Protein AF-A0A955HLX4-F1 (afdb_monomer_lite)

pLDDT: mean 84.34, std 13.99, range [43.31, 96.69]

Radius of gyration: 29.84 Å; chains: 1; bounding box: 56×45×89 Å

Structure (mmCIF, N/CA/C/O backbone):
data_AF-A0A955HLX4-F1
#
_entry.id   AF-A0A955HLX4-F1
#
loop_
_atom_site.group_PDB
_atom_site.id
_atom_site.type_symbol
_atom_site.label_atom_id
_atom_site.label_alt_id
_atom_site.label_comp_id
_atom_site.label_asym_id
_atom_site.label_entity_id
_atom_site.label_seq_id
_atom_site.pdbx_PDB_ins_code
_atom_site.Cartn_x
_atom_site.Cartn_y
_atom_site.Cartn_z
_atom_site.occupancy
_atom_site.B_iso_or_equiv
_atom_site.auth_seq_id
_atom_site.auth_comp_id
_atom_site.auth_asym_id
_atom_site.auth_atom_id
_atom_site.pdbx_PDB_model_num
ATOM 1 N N . MET A 1 1 ? 10.970 -31.911 67.483 1.00 43.62 1 MET A N 1
ATOM 2 C CA . MET A 1 1 ? 10.715 -31.089 66.278 1.00 43.62 1 MET A CA 1
ATOM 3 C C . MET A 1 1 ? 9.232 -31.159 65.930 1.00 43.62 1 MET A C 1
ATOM 5 O O . MET A 1 1 ? 8.772 -32.207 65.508 1.00 43.62 1 MET A O 1
ATOM 9 N N . LYS A 1 2 ? 8.472 -30.084 66.170 1.00 45.94 2 LYS A N 1
ATOM 10 C CA . LYS A 1 2 ? 7.064 -29.934 65.761 1.00 45.94 2 LYS A CA 1
ATOM 11 C C . LYS A 1 2 ? 7.002 -28.748 64.796 1.00 45.94 2 LYS A C 1
ATOM 13 O O . LYS A 1 2 ? 7.374 -27.649 65.195 1.00 45.94 2 LYS A O 1
ATOM 18 N N . ARG A 1 3 ? 6.561 -28.953 63.554 1.00 43.94 3 ARG A N 1
ATOM 19 C CA . ARG A 1 3 ? 6.143 -27.864 62.658 1.00 43.94 3 ARG A CA 1
ATOM 20 C C . ARG A 1 3 ? 4.682 -28.092 62.300 1.00 43.94 3 ARG A C 1
ATOM 22 O O . ARG A 1 3 ? 4.328 -29.025 61.594 1.00 43.94 3 ARG A O 1
ATOM 29 N N . THR A 1 4 ? 3.854 -27.271 62.921 1.00 47.25 4 THR A N 1
ATOM 30 C CA . THR A 1 4 ? 2.404 -27.197 62.822 1.00 47.25 4 THR A CA 1
ATOM 31 C C . THR A 1 4 ? 2.000 -26.605 61.474 1.00 47.25 4 THR A C 1
ATOM 33 O O . THR A 1 4 ? 2.324 -25.458 61.172 1.00 47.25 4 THR A O 1
ATOM 36 N N . ALA A 1 5 ? 1.260 -27.374 60.675 1.00 50.41 5 ALA A N 1
ATOM 37 C CA . ALA A 1 5 ? 0.486 -26.845 59.562 1.00 50.41 5 ALA A CA 1
ATOM 38 C C . ALA A 1 5 ? -0.678 -26.023 60.137 1.00 50.41 5 ALA A C 1
ATOM 40 O O . ALA A 1 5 ? -1.543 -26.560 60.831 1.00 50.41 5 ALA A O 1
ATOM 41 N N . ARG A 1 6 ? -0.687 -24.708 59.901 1.00 47.44 6 ARG A N 1
ATOM 42 C CA . ARG A 1 6 ? -1.855 -23.868 60.182 1.00 47.44 6 ARG A CA 1
ATOM 43 C C . ARG A 1 6 ? -2.819 -24.010 59.008 1.00 47.44 6 ARG A C 1
ATOM 45 O O . ARG A 1 6 ? -2.642 -23.368 57.980 1.00 47.44 6 ARG A O 1
ATOM 52 N N . LEU A 1 7 ? -3.817 -24.876 59.173 1.00 48.16 7 LEU A N 1
ATOM 53 C CA . LEU A 1 7 ? -5.047 -24.833 58.388 1.00 48.16 7 LEU A CA 1
ATOM 54 C C . LEU A 1 7 ? -5.679 -23.451 58.590 1.00 48.16 7 LEU A C 1
ATOM 56 O O . LEU A 1 7 ? -6.058 -23.100 59.709 1.00 48.16 7 LEU A O 1
ATOM 60 N N . PHE A 1 8 ? -5.794 -22.670 57.517 1.00 53.06 8 PHE A N 1
ATOM 61 C CA . PHE A 1 8 ? -6.728 -21.552 57.473 1.00 53.06 8 PHE A CA 1
ATOM 62 C C . PHE A 1 8 ? -8.142 -22.137 57.496 1.00 53.06 8 PHE A C 1
ATOM 64 O O . PHE A 1 8 ? -8.731 -22.448 56.465 1.00 53.06 8 PHE A O 1
ATOM 71 N N . ALA A 1 9 ? -8.661 -22.352 58.703 1.00 51.31 9 ALA A N 1
ATOM 72 C CA . ALA A 1 9 ? -10.063 -22.650 58.917 1.00 51.31 9 ALA A CA 1
ATOM 73 C C . ALA A 1 9 ? -10.863 -21.370 58.643 1.00 51.31 9 ALA A C 1
ATOM 75 O O . ALA A 1 9 ? -10.909 -20.460 59.472 1.00 51.31 9 ALA A O 1
ATOM 76 N N . PHE A 1 10 ? -11.478 -21.294 57.464 1.00 51.22 10 PHE A N 1
ATOM 77 C CA . PHE A 1 10 ? -12.527 -20.323 57.184 1.00 51.22 10 PHE A CA 1
ATOM 78 C C . PHE A 1 10 ? -13.774 -20.780 57.957 1.00 51.22 10 PHE A C 1
ATOM 80 O O . PHE A 1 10 ? -14.465 -21.716 57.561 1.00 51.22 10 PHE A O 1
ATOM 87 N N . SER A 1 11 ? -13.996 -20.196 59.135 1.00 49.66 11 SER A N 1
ATOM 88 C CA . SER A 1 11 ? -15.179 -20.458 59.958 1.00 49.66 11 SER A CA 1
ATOM 89 C C . SER A 1 11 ? -16.421 -19.941 59.229 1.00 49.66 11 SER A C 1
ATOM 91 O O . SER A 1 11 ? -16.599 -18.733 59.076 1.00 49.66 11 SER A O 1
ATOM 93 N N . SER A 1 12 ? -17.271 -20.852 58.751 1.00 55.62 12 SER A N 1
ATOM 94 C CA . SER A 1 12 ? -18.542 -20.522 58.112 1.00 55.62 12 SER A CA 1
ATOM 95 C C . SER A 1 12 ? -19.558 -20.063 59.163 1.00 55.62 12 SER A C 1
ATOM 97 O O . SER A 1 12 ? -20.194 -20.885 59.828 1.00 55.62 12 SER A O 1
ATOM 99 N N . LYS A 1 13 ? -19.761 -18.750 59.298 1.00 52.00 13 LYS A N 1
ATOM 100 C CA . LYS A 1 13 ? -21.013 -18.225 59.856 1.00 52.00 13 LYS A CA 1
ATOM 101 C C . LYS A 1 13 ? -22.018 -18.089 58.715 1.00 52.00 13 LYS A C 1
ATOM 103 O O . LYS A 1 13 ? -21.879 -17.230 57.854 1.00 52.00 13 LYS A O 1
ATOM 108 N N . GLN A 1 14 ? -22.984 -19.005 58.693 1.00 63.50 14 GLN A N 1
ATOM 109 C CA . GLN A 1 14 ? -24.087 -19.050 57.737 1.00 63.50 14 GLN A CA 1
ATOM 110 C C . GLN A 1 14 ? -24.983 -17.819 57.889 1.00 63.50 14 GLN A C 1
ATOM 112 O O . GLN A 1 14 ? -25.588 -17.595 58.935 1.00 63.50 14 GLN A O 1
ATOM 117 N N . GLY A 1 15 ? -25.050 -17.044 56.813 1.00 60.59 15 GLY A N 1
ATOM 118 C CA . GLY A 1 15 ? -25.899 -15.876 56.652 1.00 60.59 15 GLY A CA 1
ATOM 119 C C . GLY A 1 15 ? -25.279 -14.978 55.595 1.00 60.59 15 GLY A C 1
ATOM 120 O O . GLY A 1 15 ? -24.574 -14.042 55.950 1.00 60.59 15 GLY A O 1
ATOM 121 N N . SER A 1 16 ? -25.494 -15.291 54.309 1.00 62.12 16 SER A N 1
ATOM 122 C CA . SER A 1 16 ? -25.164 -14.354 53.229 1.00 62.12 16 SER A CA 1
ATOM 123 C C . SER A 1 16 ? -25.905 -13.059 53.531 1.00 62.12 16 SER A C 1
ATOM 125 O O . SER A 1 16 ? -27.138 -13.024 53.560 1.00 62.12 16 SER A O 1
ATOM 127 N N . THR A 1 17 ? -25.155 -12.020 53.882 1.00 80.38 17 THR A N 1
ATOM 128 C CA . THR A 1 17 ? -25.766 -10.732 54.191 1.00 80.38 17 THR A CA 1
ATOM 129 C C . THR A 1 17 ? -26.218 -10.103 52.876 1.00 80.38 17 THR A C 1
ATOM 131 O O . THR A 1 17 ? -25.524 -10.195 51.866 1.00 80.38 17 THR A O 1
ATOM 134 N N . LEU A 1 18 ? -27.390 -9.461 52.857 1.00 81.88 18 LEU A N 1
ATOM 135 C CA . LEU A 1 18 ? -27.942 -8.840 51.640 1.00 81.88 18 LEU A CA 1
ATOM 136 C C . LEU A 1 18 ? -26.929 -7.868 51.002 1.00 81.88 18 LEU A C 1
ATOM 138 O O . LEU A 1 18 ? -26.834 -7.778 49.782 1.00 81.88 18 LEU A O 1
ATOM 142 N N . ILE A 1 19 ? -26.104 -7.220 51.832 1.00 85.50 19 ILE A N 1
ATOM 143 C CA . ILE A 1 19 ? -25.023 -6.335 51.394 1.00 85.50 19 ILE A CA 1
ATOM 144 C C . ILE A 1 19 ? -23.856 -7.069 50.718 1.00 85.50 19 ILE A C 1
ATOM 146 O O . ILE A 1 19 ? -23.296 -6.551 49.759 1.00 85.50 19 ILE A O 1
ATOM 150 N N . GLU A 1 20 ? -23.515 -8.281 51.155 1.00 85.12 20 GLU A N 1
ATOM 151 C CA . GLU A 1 20 ? -22.481 -9.113 50.529 1.00 85.12 20 GLU A CA 1
ATOM 152 C C . GLU A 1 20 ? -22.917 -9.576 49.138 1.00 85.12 20 GLU A C 1
ATOM 154 O O . GLU A 1 20 ? -22.130 -9.513 48.195 1.00 85.12 20 GLU A O 1
ATOM 159 N N . LEU A 1 21 ? -24.195 -9.937 48.982 1.00 87.81 21 LEU A N 1
ATOM 160 C CA . LEU A 1 21 ? -24.769 -10.236 47.671 1.00 87.81 21 LEU A CA 1
ATOM 161 C C . LEU A 1 21 ? -24.734 -8.997 46.760 1.00 87.81 21 LEU A C 1
ATOM 163 O O . LEU A 1 21 ? -24.351 -9.088 45.596 1.00 87.81 21 LEU A O 1
ATOM 167 N N . LEU A 1 22 ? -25.069 -7.825 47.304 1.00 89.31 22 LEU A N 1
ATOM 168 C CA . LEU A 1 22 ? -25.038 -6.553 46.579 1.00 89.31 22 LEU A CA 1
ATOM 169 C C . LEU A 1 22 ? -23.622 -6.228 46.077 1.00 89.31 22 LEU A C 1
ATOM 171 O O . LEU A 1 22 ? -23.429 -5.988 44.885 1.00 89.31 22 LEU A O 1
ATOM 175 N N . ILE A 1 23 ? -22.619 -6.316 46.951 1.00 91.75 23 ILE A N 1
ATOM 176 C CA . ILE A 1 23 ? -21.213 -6.085 46.595 1.00 91.75 23 ILE A CA 1
ATOM 177 C C . ILE A 1 23 ? -20.739 -7.117 45.564 1.00 91.75 23 ILE A C 1
ATOM 179 O O . ILE A 1 23 ? -20.117 -6.743 44.569 1.00 91.75 23 ILE A O 1
ATOM 183 N N . ALA A 1 24 ? -21.074 -8.397 45.743 1.00 92.44 24 ALA A N 1
ATOM 184 C CA . ALA A 1 24 ? -20.718 -9.443 44.789 1.00 92.44 24 ALA A CA 1
ATOM 185 C C . ALA A 1 24 ? -21.308 -9.166 43.396 1.00 92.44 24 ALA A C 1
ATOM 187 O O . ALA A 1 24 ? -20.592 -9.255 42.400 1.00 92.44 24 ALA A O 1
ATOM 188 N N . THR A 1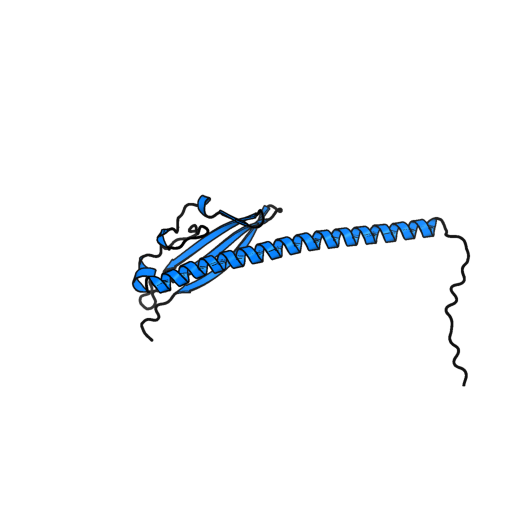 25 ? -22.576 -8.752 43.310 1.00 91.12 25 THR A N 1
ATOM 189 C CA . THR A 1 25 ? -23.205 -8.410 42.021 1.00 91.12 25 THR A CA 1
ATOM 190 C C . THR A 1 25 ? -22.575 -7.183 41.359 1.00 91.12 25 THR A C 1
ATOM 192 O O . THR A 1 25 ? -22.383 -7.188 40.145 1.00 91.12 25 THR A O 1
ATOM 195 N N . MET A 1 26 ? -22.168 -6.170 42.134 1.00 93.50 26 MET A N 1
ATOM 196 C CA . MET A 1 26 ? -21.440 -5.006 41.612 1.00 93.50 26 MET A CA 1
ATOM 197 C C . MET A 1 26 ? -20.067 -5.394 41.045 1.00 93.50 26 MET A C 1
ATOM 199 O O . MET A 1 26 ? -19.690 -4.953 39.956 1.00 93.50 26 MET A O 1
ATOM 203 N N . ILE A 1 27 ? -19.326 -6.257 41.745 1.00 95.19 27 ILE A N 1
ATOM 204 C CA . ILE A 1 27 ? -18.019 -6.740 41.282 1.00 95.19 27 ILE A CA 1
ATOM 205 C C . ILE A 1 27 ? -18.185 -7.569 40.004 1.00 95.19 27 ILE A C 1
ATOM 207 O O . ILE A 1 27 ? -17.498 -7.328 39.015 1.00 95.19 27 ILE A O 1
ATOM 211 N N . VAL A 1 28 ? -19.139 -8.500 39.974 1.00 95.06 28 VAL A N 1
ATOM 212 C CA . VAL A 1 28 ? -19.398 -9.309 38.773 1.00 95.06 28 VAL A CA 1
ATOM 213 C C . VAL A 1 28 ? -19.817 -8.423 37.595 1.00 95.06 28 VAL A C 1
ATOM 215 O O . VAL A 1 28 ? -19.296 -8.590 36.494 1.00 95.06 28 VAL A O 1
ATOM 218 N N . GLY A 1 29 ? -20.689 -7.435 37.821 1.00 95.25 29 GLY A N 1
ATOM 219 C CA . GLY A 1 29 ? -21.130 -6.502 36.782 1.00 95.25 29 GLY A CA 1
ATOM 220 C C . GLY A 1 29 ? -19.986 -5.689 36.168 1.00 95.25 29 GLY A C 1
ATOM 221 O O . GLY A 1 29 ? -19.903 -5.547 34.945 1.00 95.25 29 GLY A O 1
ATOM 222 N N . THR A 1 30 ? -19.060 -5.198 36.995 1.00 94.12 30 THR A N 1
ATOM 223 C CA . THR A 1 30 ? -17.889 -4.449 36.506 1.00 94.12 30 THR A CA 1
ATOM 224 C C . THR A 1 30 ? -16.922 -5.340 35.725 1.00 94.12 30 THR A C 1
ATOM 226 O O . THR A 1 30 ? -16.462 -4.933 34.658 1.00 94.12 30 THR A O 1
ATOM 229 N N . ILE A 1 31 ? -16.681 -6.576 36.178 1.00 95.94 31 ILE A N 1
ATOM 230 C CA . ILE A 1 31 ? -15.835 -7.547 35.464 1.00 95.94 31 ILE A CA 1
ATOM 231 C C . ILE A 1 31 ? -16.414 -7.869 34.083 1.00 95.94 31 ILE A C 1
ATOM 233 O O . ILE A 1 31 ? -15.696 -7.796 33.087 1.00 95.94 31 ILE A O 1
ATOM 237 N N . VAL A 1 32 ? -17.711 -8.180 33.997 1.00 94.94 32 VAL A N 1
ATOM 238 C CA . VAL A 1 32 ? -18.363 -8.500 32.715 1.00 94.94 32 VAL A CA 1
ATOM 239 C C . VAL A 1 32 ? -18.266 -7.321 31.744 1.00 94.94 32 VAL A C 1
ATOM 241 O O . VAL A 1 32 ? -17.952 -7.512 30.569 1.00 94.94 32 VAL A O 1
ATOM 244 N N . THR A 1 33 ? -18.457 -6.097 32.239 1.00 93.56 33 THR A N 1
ATOM 245 C CA . THR A 1 33 ? -18.331 -4.879 31.424 1.00 93.56 33 THR A CA 1
ATOM 246 C C . THR A 1 33 ? -16.904 -4.698 30.901 1.00 93.56 33 THR A C 1
ATOM 248 O O . THR A 1 33 ? -16.708 -4.442 29.713 1.00 93.56 33 THR A O 1
ATOM 251 N N . ALA A 1 34 ? -15.895 -4.883 31.757 1.00 92.50 34 ALA A N 1
ATOM 252 C CA . ALA A 1 34 ? -14.492 -4.786 31.362 1.00 92.50 34 ALA A CA 1
ATOM 253 C C . ALA A 1 34 ? -14.123 -5.822 30.284 1.00 92.50 34 ALA A C 1
ATOM 255 O O . ALA A 1 34 ? -13.461 -5.486 29.300 1.00 92.50 34 ALA A O 1
ATOM 256 N N . VAL A 1 35 ? -14.607 -7.062 30.422 1.00 93.81 35 VAL A N 1
ATOM 257 C CA . VAL A 1 35 ? -14.406 -8.122 29.422 1.00 93.81 35 VAL A CA 1
ATOM 258 C C . VAL A 1 35 ? -15.068 -7.755 28.093 1.00 93.81 35 VAL A C 1
ATOM 260 O O . VAL A 1 35 ? -14.435 -7.882 27.046 1.00 93.81 35 VAL A O 1
ATOM 263 N N . ALA A 1 36 ? -16.303 -7.248 28.113 1.00 91.75 36 ALA A N 1
ATOM 264 C CA . ALA A 1 36 ? -17.016 -6.854 26.898 1.00 91.75 36 ALA A CA 1
ATOM 265 C C . ALA A 1 36 ? -16.284 -5.742 26.121 1.00 91.75 36 ALA A C 1
ATOM 267 O O . ALA A 1 36 ? -16.158 -5.817 24.893 1.00 91.75 36 ALA A O 1
ATOM 268 N N . ILE A 1 37 ? -15.744 -4.743 26.830 1.00 91.19 37 ILE A N 1
ATOM 269 C CA . ILE A 1 37 ? -14.915 -3.685 26.231 1.00 91.19 37 ILE A CA 1
ATOM 270 C C . ILE A 1 37 ? -13.637 -4.286 25.629 1.00 91.19 37 ILE A C 1
ATOM 272 O O . ILE A 1 37 ? -13.282 -3.966 24.493 1.00 91.19 37 ILE A O 1
ATOM 276 N N . GLY A 1 38 ? -12.972 -5.190 26.356 1.00 85.31 38 GLY A N 1
ATOM 277 C CA . GLY A 1 38 ? -11.755 -5.860 25.895 1.00 85.31 38 GLY A CA 1
ATOM 278 C C . GLY A 1 38 ? -11.961 -6.656 24.605 1.00 85.31 38 GLY A C 1
ATOM 279 O O . GLY A 1 38 ? -11.200 -6.492 23.651 1.00 85.31 38 GLY A O 1
ATOM 280 N N . VAL A 1 39 ? -13.028 -7.458 24.535 1.00 88.06 39 VAL A N 1
ATOM 281 C CA . VAL A 1 39 ? -13.383 -8.232 23.332 1.00 88.06 39 VAL A CA 1
ATOM 282 C C . VAL A 1 39 ? -13.681 -7.303 22.156 1.00 88.06 39 VAL A C 1
ATOM 284 O O . VAL A 1 39 ? -13.146 -7.498 21.066 1.00 88.06 39 VAL A O 1
ATOM 287 N N . SER A 1 40 ? -14.473 -6.253 22.378 1.00 81.31 40 SER A N 1
ATOM 288 C CA . SER A 1 40 ? -14.832 -5.293 21.324 1.00 81.31 40 SER A CA 1
ATOM 289 C C . SER A 1 40 ? -13.599 -4.582 20.752 1.00 81.31 40 SER A C 1
ATOM 291 O O . SER A 1 40 ? -13.463 -4.435 19.536 1.00 81.31 40 SER A O 1
ATOM 293 N N . SER A 1 41 ? -12.665 -4.187 21.623 1.00 80.25 41 SER A N 1
ATOM 294 C CA . SER A 1 41 ? -11.390 -3.582 21.224 1.00 80.25 41 SER A CA 1
ATOM 295 C C . SER A 1 41 ? -10.514 -4.561 20.434 1.00 80.25 41 SER A C 1
ATOM 297 O O . SER A 1 41 ? -9.966 -4.205 19.389 1.00 80.25 41 SER A O 1
ATOM 299 N N . SER A 1 42 ? -10.444 -5.819 20.878 1.00 81.75 42 SER A N 1
ATOM 300 C CA . SER A 1 42 ? -9.681 -6.873 20.203 1.00 81.75 42 SER A CA 1
ATOM 301 C C . SER A 1 42 ? -10.180 -7.125 18.777 1.00 81.75 42 SER A C 1
ATOM 303 O O . SER A 1 42 ? -9.373 -7.174 17.848 1.00 81.75 42 SER A O 1
ATOM 305 N N . VAL A 1 43 ? -11.501 -7.191 18.574 1.00 83.81 43 VAL A N 1
ATOM 306 C CA . VAL A 1 43 ? -12.104 -7.363 17.240 1.00 83.81 43 VAL A CA 1
ATOM 307 C C . VAL A 1 43 ? -11.761 -6.190 16.324 1.00 83.81 43 VAL A C 1
ATOM 309 O O . VAL A 1 43 ? -11.343 -6.403 15.185 1.00 83.81 43 VAL A O 1
ATOM 312 N N . LYS A 1 44 ? -11.883 -4.952 16.820 1.00 82.88 44 LYS A N 1
ATOM 313 C CA . LYS A 1 44 ? -11.531 -3.756 16.044 1.00 82.88 44 LYS A CA 1
ATOM 314 C C . LYS A 1 44 ? -10.061 -3.786 15.623 1.00 82.88 44 LYS A C 1
ATOM 316 O O . LYS A 1 44 ? -9.760 -3.551 14.454 1.00 82.88 44 LYS A O 1
ATOM 321 N N . ASN A 1 45 ? -9.164 -4.121 16.548 1.00 85.38 45 ASN A N 1
ATOM 322 C CA . ASN A 1 45 ? -7.734 -4.185 16.267 1.00 85.38 45 ASN A CA 1
ATOM 323 C C . ASN A 1 45 ? -7.391 -5.282 15.247 1.00 85.38 45 ASN A C 1
ATOM 325 O O . ASN A 1 45 ? -6.595 -5.049 14.345 1.00 85.38 45 ASN A O 1
ATOM 329 N N . ASN A 1 46 ? -8.028 -6.451 15.351 1.00 87.44 46 ASN A N 1
ATOM 330 C CA . ASN A 1 46 ? -7.831 -7.543 14.399 1.00 87.44 46 ASN A CA 1
ATOM 331 C C . ASN A 1 46 ? -8.309 -7.150 12.988 1.00 87.44 46 ASN A C 1
ATOM 333 O O . ASN A 1 46 ? -7.586 -7.348 12.018 1.00 87.44 46 ASN A O 1
ATOM 337 N N . SER A 1 47 ? -9.472 -6.494 12.874 1.00 87.88 47 SER A N 1
ATOM 338 C CA . SER A 1 47 ? -9.955 -6.014 11.570 1.00 87.88 47 SER A CA 1
ATOM 339 C C . SER A 1 47 ? -9.002 -5.007 10.918 1.00 87.88 47 SER A C 1
ATOM 341 O O . SER A 1 47 ? -8.692 -5.143 9.743 1.00 87.88 47 SER A O 1
ATOM 343 N N . GLU A 1 48 ? -8.469 -4.053 11.686 1.00 89.44 48 GLU A N 1
ATOM 344 C CA . GLU A 1 48 ? -7.506 -3.072 11.174 1.00 89.44 48 GLU A CA 1
ATOM 345 C C . GLU A 1 48 ? -6.180 -3.726 10.765 1.00 89.44 48 GLU A C 1
ATOM 347 O O . GLU A 1 48 ? -5.617 -3.376 9.729 1.00 89.44 48 GLU A O 1
ATOM 352 N N . ALA A 1 49 ? -5.684 -4.689 11.549 1.00 91.88 49 ALA A N 1
ATOM 353 C CA . ALA A 1 49 ? -4.483 -5.444 11.203 1.00 91.88 49 ALA A CA 1
ATOM 354 C C . ALA A 1 49 ? -4.668 -6.207 9.883 1.00 91.88 49 ALA A C 1
ATOM 356 O O . ALA A 1 49 ? -3.798 -6.148 9.018 1.00 91.88 49 ALA A O 1
ATOM 357 N N . ARG A 1 50 ? -5.834 -6.839 9.695 1.00 93.94 50 ARG A N 1
ATOM 358 C CA . ARG A 1 50 ? -6.187 -7.520 8.447 1.00 93.94 50 ARG A CA 1
ATOM 359 C C . ARG A 1 50 ? -6.236 -6.563 7.253 1.00 93.94 50 ARG A C 1
ATOM 361 O O . ARG A 1 50 ? -5.719 -6.900 6.196 1.00 93.94 50 ARG A O 1
ATOM 368 N N . TYR A 1 51 ? -6.826 -5.375 7.394 1.00 94.94 51 TYR A N 1
ATOM 369 C CA . TYR A 1 51 ? -6.862 -4.402 6.292 1.00 94.94 51 TYR A CA 1
ATOM 370 C C . TYR A 1 51 ? -5.466 -3.894 5.927 1.00 94.94 51 TYR A C 1
ATOM 372 O O . TYR A 1 51 ? -5.155 -3.759 4.749 1.00 94.94 51 TYR A O 1
ATOM 380 N N . ARG A 1 52 ? -4.589 -3.691 6.917 1.00 95.19 52 ARG A N 1
ATOM 381 C CA . ARG A 1 52 ? -3.180 -3.340 6.680 1.00 95.19 52 ARG A CA 1
ATOM 382 C C . ARG A 1 52 ? -2.414 -4.439 5.957 1.00 95.19 52 ARG A C 1
ATOM 384 O O . ARG A 1 52 ? -1.599 -4.133 5.092 1.00 95.19 52 ARG A O 1
ATOM 391 N N . GLU A 1 53 ? -2.663 -5.696 6.308 1.00 96.44 53 GLU A N 1
ATOM 392 C CA . GLU A 1 53 ? -2.087 -6.848 5.614 1.00 96.44 53 GLU A CA 1
ATOM 393 C C . GLU A 1 53 ? -2.523 -6.869 4.143 1.00 96.44 53 GLU A C 1
ATOM 395 O O . GLU A 1 53 ? -1.666 -6.888 3.262 1.00 96.44 53 GLU A O 1
ATOM 400 N N . ILE A 1 54 ? -3.829 -6.745 3.873 1.00 95.88 54 ILE A N 1
ATOM 401 C CA . ILE A 1 54 ? -4.373 -6.666 2.506 1.00 95.88 54 ILE A CA 1
ATOM 402 C C . ILE A 1 54 ? -3.753 -5.492 1.740 1.00 95.88 54 ILE A C 1
ATOM 404 O O . ILE A 1 54 ? -3.223 -5.688 0.650 1.00 95.88 54 ILE A O 1
ATOM 408 N N . ALA A 1 55 ? -3.741 -4.289 2.320 1.00 95.88 55 ALA A N 1
ATOM 409 C CA . ALA A 1 55 ? -3.165 -3.106 1.684 1.00 95.88 55 ALA A CA 1
ATOM 410 C C . ALA A 1 55 ? -1.673 -3.282 1.363 1.00 95.88 55 ALA A C 1
ATOM 412 O O . ALA A 1 55 ? -1.209 -2.855 0.309 1.00 95.88 55 ALA A O 1
ATOM 413 N N . THR A 1 56 ? -0.928 -3.962 2.238 1.00 96.56 56 THR A N 1
ATOM 414 C CA . THR A 1 56 ? 0.488 -4.279 2.009 1.00 96.56 56 THR A CA 1
ATOM 415 C C . THR A 1 56 ? 0.656 -5.234 0.833 1.00 96.56 56 THR A C 1
ATOM 417 O O . THR A 1 56 ? 1.499 -4.990 -0.026 1.00 96.56 56 THR A O 1
ATOM 420 N N . VAL A 1 57 ? -0.160 -6.290 0.758 1.00 95.56 57 VAL A N 1
ATOM 421 C CA . VAL A 1 57 ? -0.145 -7.237 -0.366 1.00 95.56 57 VAL A CA 1
ATOM 422 C C . VAL A 1 57 ? -0.499 -6.530 -1.675 1.00 95.56 57 VAL A C 1
ATOM 424 O O . VAL A 1 57 ? 0.187 -6.729 -2.674 1.00 95.56 57 VAL A O 1
ATOM 427 N N . LEU A 1 58 ? -1.510 -5.658 -1.675 1.00 94.62 58 LEU A N 1
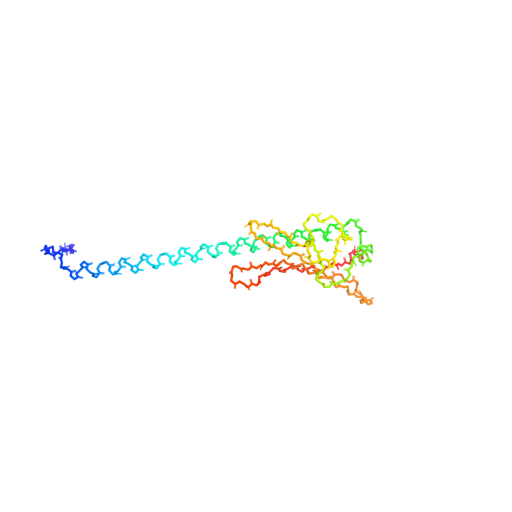ATOM 428 C CA . LEU A 1 58 ? -1.902 -4.883 -2.857 1.00 94.62 58 LEU A CA 1
ATOM 429 C C . LEU A 1 58 ? -0.800 -3.919 -3.318 1.00 94.62 58 LEU A C 1
ATOM 431 O O . LEU A 1 58 ? -0.559 -3.800 -4.524 1.00 94.62 58 LEU A O 1
ATOM 435 N N . ALA A 1 59 ? -0.119 -3.261 -2.375 1.00 95.12 59 ALA A N 1
ATOM 436 C CA . ALA A 1 59 ? 0.986 -2.351 -2.664 1.00 95.12 59 ALA A CA 1
ATOM 437 C C . ALA A 1 59 ? 2.201 -3.105 -3.226 1.00 95.12 59 ALA A C 1
ATOM 439 O O . ALA A 1 59 ? 2.767 -2.711 -4.243 1.00 95.12 59 ALA A O 1
ATOM 440 N N . GLN A 1 60 ? 2.563 -4.234 -2.609 1.00 94.81 60 GLN A N 1
ATOM 441 C CA . GLN A 1 60 ? 3.635 -5.107 -3.093 1.00 94.81 60 GLN A CA 1
ATOM 442 C C . GLN A 1 60 ? 3.315 -5.699 -4.466 1.00 94.81 60 GLN A C 1
ATOM 444 O O . GLN A 1 60 ? 4.183 -5.721 -5.331 1.00 94.81 60 GLN A O 1
ATOM 449 N N . GLY A 1 61 ? 2.073 -6.135 -4.685 1.00 92.81 61 GLY A N 1
ATOM 450 C CA . GLY A 1 61 ? 1.620 -6.641 -5.976 1.00 92.81 61 GLY A CA 1
ATOM 451 C C . GLY A 1 61 ? 1.711 -5.583 -7.072 1.00 92.81 61 GLY A C 1
ATOM 452 O O . GLY A 1 61 ? 2.155 -5.884 -8.171 1.00 92.81 61 GLY A O 1
ATOM 453 N N . GLY A 1 62 ? 1.367 -4.327 -6.770 1.00 92.19 62 GLY A N 1
ATOM 454 C CA . GLY A 1 62 ? 1.593 -3.226 -7.706 1.00 92.19 62 GLY A CA 1
ATOM 455 C C . GLY A 1 62 ? 3.082 -3.033 -8.008 1.00 92.19 62 GLY A C 1
ATOM 456 O O . GLY A 1 62 ? 3.478 -2.917 -9.164 1.00 92.19 62 GLY A O 1
ATOM 457 N N . MET A 1 63 ? 3.933 -3.075 -6.980 1.00 94.69 63 MET A N 1
ATOM 458 C CA . MET A 1 63 ? 5.373 -2.871 -7.164 1.00 94.69 63 MET A CA 1
ATOM 459 C C . MET A 1 63 ? 5.989 -3.971 -8.029 1.00 94.69 63 MET A C 1
ATOM 461 O O . MET A 1 63 ? 6.864 -3.722 -8.856 1.00 94.69 63 MET A O 1
ATOM 465 N N . GLU A 1 64 ? 5.488 -5.191 -7.869 1.00 93.69 64 GLU A N 1
ATOM 466 C CA . GLU A 1 64 ? 5.887 -6.339 -8.665 1.00 93.69 64 GLU A CA 1
ATOM 467 C C . GLU A 1 64 ? 5.535 -6.181 -10.148 1.00 93.69 64 GLU A C 1
ATOM 469 O O . GLU A 1 64 ? 6.337 -6.583 -10.991 1.00 93.69 64 GLU A O 1
ATOM 474 N N . VAL A 1 65 ? 4.404 -5.548 -10.482 1.00 92.50 65 VAL A N 1
ATOM 475 C CA . VAL A 1 65 ? 4.060 -5.225 -11.878 1.00 92.50 65 VAL A CA 1
ATOM 476 C C . VAL A 1 65 ? 5.106 -4.282 -12.468 1.00 92.50 65 VAL A C 1
ATOM 478 O O . VAL A 1 65 ? 5.704 -4.608 -13.489 1.00 92.50 65 VAL A O 1
ATOM 481 N N . LEU A 1 66 ? 5.433 -3.179 -11.784 1.00 93.00 66 LEU A N 1
ATOM 482 C CA . LEU A 1 66 ? 6.468 -2.244 -12.255 1.00 93.00 66 LEU A CA 1
ATOM 483 C C . LEU A 1 66 ? 7.834 -2.927 -12.400 1.00 93.00 66 LEU A C 1
ATOM 485 O O . LEU A 1 66 ? 8.565 -2.683 -13.361 1.00 93.00 66 LEU A O 1
ATOM 489 N N . ARG A 1 67 ? 8.184 -3.816 -11.463 1.00 93.19 67 ARG A N 1
ATOM 490 C CA . ARG A 1 67 ? 9.434 -4.583 -11.506 1.00 93.19 67 ARG A CA 1
ATOM 491 C C . ARG A 1 67 ? 9.471 -5.556 -12.682 1.00 93.19 67 ARG A C 1
ATOM 493 O O . ARG A 1 67 ? 10.524 -5.705 -13.307 1.00 93.19 67 ARG A O 1
ATOM 500 N N . THR A 1 68 ? 8.354 -6.220 -12.952 1.00 92.81 68 THR A N 1
ATOM 501 C CA . THR A 1 68 ? 8.195 -7.165 -14.061 1.00 92.81 68 THR A CA 1
ATOM 502 C C . THR A 1 68 ? 8.285 -6.432 -15.391 1.00 92.81 68 THR A C 1
ATOM 504 O O . THR A 1 68 ? 9.103 -6.804 -16.227 1.00 92.81 68 THR A O 1
ATOM 507 N N . GLU A 1 69 ? 7.576 -5.316 -15.530 1.00 91.69 69 GLU A N 1
ATOM 508 C CA . GLU A 1 69 ? 7.596 -4.471 -16.723 1.00 91.69 69 GLU A CA 1
ATOM 509 C C . GLU A 1 69 ? 8.982 -3.888 -17.002 1.00 91.69 69 GLU A C 1
ATOM 511 O O . GLU A 1 69 ? 9.497 -3.988 -18.118 1.00 91.69 69 GLU A O 1
ATOM 516 N N . ARG A 1 70 ? 9.678 -3.405 -15.966 1.00 91.94 70 ARG A N 1
ATOM 517 C CA . ARG A 1 70 ? 11.089 -3.006 -16.074 1.00 91.94 70 ARG A CA 1
ATOM 518 C C . ARG A 1 70 ? 11.979 -4.150 -16.567 1.00 91.94 70 ARG A C 1
ATOM 520 O O . ARG A 1 70 ? 12.956 -3.911 -17.278 1.00 91.94 70 ARG A O 1
ATOM 527 N N . GLY A 1 71 ? 11.698 -5.383 -16.143 1.00 91.50 71 GLY A N 1
ATOM 528 C CA . GLY A 1 71 ? 12.413 -6.582 -16.578 1.00 91.50 71 GLY A CA 1
ATOM 529 C C . GLY A 1 71 ? 12.124 -6.965 -18.031 1.00 91.50 71 GLY A C 1
ATOM 530 O O . GLY A 1 71 ? 13.053 -7.332 -18.747 1.00 91.50 71 GLY A O 1
ATOM 531 N N . ASN A 1 72 ? 10.868 -6.839 -18.461 1.00 91.12 72 ASN A N 1
ATOM 532 C CA . ASN A 1 72 ? 10.392 -7.216 -19.792 1.00 91.12 72 ASN A CA 1
ATOM 533 C C . ASN A 1 72 ? 10.822 -6.216 -20.874 1.00 91.12 72 ASN A C 1
ATOM 535 O O . ASN A 1 72 ? 11.328 -6.617 -21.921 1.00 91.12 72 ASN A O 1
ATOM 539 N N . LEU A 1 73 ? 10.647 -4.917 -20.617 1.00 90.88 73 LEU A N 1
ATOM 540 C CA . LEU A 1 73 ? 10.913 -3.841 -21.580 1.00 90.88 73 LEU A CA 1
ATOM 541 C C . LEU A 1 73 ? 12.401 -3.466 -21.663 1.00 90.88 73 LEU A C 1
ATOM 543 O O . LEU A 1 73 ? 12.857 -2.882 -22.651 1.00 90.88 73 LEU A O 1
ATOM 547 N N . GLY A 1 74 ? 13.168 -3.798 -20.622 1.00 90.44 74 GLY A N 1
ATOM 548 C CA . GLY A 1 74 ? 14.520 -3.293 -20.430 1.00 90.44 74 GLY A CA 1
ATOM 549 C C . GLY A 1 74 ? 14.533 -1.821 -20.003 1.00 90.44 74 GLY A C 1
ATOM 550 O O . GLY A 1 74 ? 13.520 -1.124 -20.022 1.00 90.44 74 GLY A O 1
ATOM 551 N N . TRP A 1 75 ? 15.706 -1.336 -19.591 1.00 91.50 75 TRP A N 1
ATOM 552 C CA . TRP A 1 75 ? 15.818 -0.039 -18.920 1.00 91.50 75 TRP A CA 1
ATOM 553 C C . TRP A 1 75 ? 15.389 1.160 -19.775 1.00 91.50 75 TRP A C 1
ATOM 555 O O . TRP A 1 75 ? 14.568 1.956 -19.330 1.00 91.50 75 TRP A O 1
ATOM 565 N N . ALA A 1 76 ? 15.927 1.288 -20.992 1.00 89.81 76 ALA A N 1
ATOM 566 C CA . ALA A 1 76 ? 15.687 2.460 -21.834 1.00 89.81 76 ALA A CA 1
ATOM 567 C C . ALA A 1 76 ? 14.202 2.619 -22.198 1.00 89.81 76 ALA A C 1
ATOM 569 O O . ALA A 1 76 ? 13.660 3.717 -22.112 1.00 89.81 76 ALA A O 1
ATOM 570 N N . THR A 1 77 ? 13.545 1.519 -22.565 1.00 91.19 77 THR A N 1
ATOM 571 C CA . THR A 1 77 ? 12.116 1.493 -22.898 1.00 91.19 77 THR A CA 1
ATOM 572 C C . THR A 1 77 ? 11.270 1.789 -21.662 1.00 91.19 77 THR A C 1
ATOM 574 O O . THR A 1 77 ? 10.466 2.709 -21.692 1.00 91.19 77 THR A O 1
ATOM 577 N N . PHE A 1 78 ? 11.528 1.108 -20.538 1.00 91.69 78 PHE A N 1
ATOM 578 C CA . PHE A 1 78 ? 10.824 1.356 -19.277 1.00 91.69 78 PHE A CA 1
ATOM 579 C C . PHE A 1 78 ? 10.915 2.823 -18.833 1.00 91.69 78 PHE A C 1
ATOM 581 O O . PHE A 1 78 ? 9.898 3.437 -18.527 1.00 91.69 78 PHE A O 1
ATOM 588 N N . HIS A 1 79 ? 12.118 3.406 -18.830 1.00 91.69 79 HIS A N 1
ATOM 589 C CA . HIS A 1 79 ? 12.326 4.799 -18.436 1.00 91.69 79 HIS A CA 1
ATOM 590 C C . HIS A 1 79 ? 11.589 5.780 -19.361 1.00 91.69 79 HIS A C 1
ATOM 592 O O . HIS A 1 79 ? 11.067 6.795 -18.896 1.00 91.69 79 HIS A O 1
ATOM 598 N N . ASN A 1 80 ? 11.540 5.509 -20.667 1.00 89.12 80 ASN A N 1
ATOM 599 C CA . ASN A 1 80 ? 10.884 6.396 -21.627 1.00 89.12 80 ASN A CA 1
ATOM 600 C C . ASN A 1 80 ? 9.357 6.277 -21.579 1.00 89.12 80 ASN A C 1
ATOM 602 O O . ASN A 1 80 ? 8.683 7.307 -21.560 1.00 89.12 80 ASN A O 1
ATOM 606 N N . ASP A 1 81 ? 8.838 5.054 -21.498 1.00 89.19 81 ASP A N 1
ATOM 607 C CA . ASP A 1 81 ? 7.411 4.759 -21.656 1.00 89.19 81 ASP A CA 1
ATOM 608 C C . ASP A 1 81 ? 6.621 4.919 -20.353 1.00 89.19 81 ASP A C 1
ATOM 610 O O . ASP A 1 81 ? 5.421 5.192 -20.389 1.00 89.19 81 ASP A O 1
ATOM 614 N N . ILE A 1 82 ? 7.272 4.802 -19.190 1.00 89.81 82 ILE A N 1
ATOM 615 C CA . ILE A 1 82 ? 6.589 5.011 -17.913 1.00 89.81 82 ILE A CA 1
ATOM 616 C C . ILE A 1 82 ? 6.125 6.466 -17.787 1.00 89.81 82 ILE A C 1
ATOM 618 O O . ILE A 1 82 ? 6.896 7.399 -18.008 1.00 89.81 82 ILE A O 1
ATOM 622 N N . THR A 1 83 ? 4.861 6.684 -17.435 1.00 88.50 83 THR A N 1
ATOM 623 C CA . THR A 1 83 ? 4.317 8.041 -17.292 1.00 88.50 83 THR A CA 1
ATOM 624 C C . THR A 1 83 ? 4.703 8.608 -15.930 1.00 88.50 83 THR A C 1
ATOM 626 O O . THR A 1 83 ? 4.457 7.986 -14.903 1.00 88.50 83 THR A O 1
ATOM 629 N N . GLU A 1 84 ? 5.336 9.781 -15.925 1.00 90.56 84 GLU A N 1
ATOM 630 C CA . GLU A 1 84 ? 5.584 10.537 -14.697 1.00 90.56 84 GLU A CA 1
ATOM 631 C C . GLU A 1 84 ? 4.283 11.200 -14.233 1.00 90.56 84 GLU A C 1
ATOM 633 O O . GLU A 1 84 ? 3.529 11.729 -15.055 1.00 90.56 84 GLU A O 1
ATOM 638 N N . GLY A 1 85 ? 4.014 11.184 -12.931 1.00 89.56 85 GLY A N 1
ATOM 639 C CA . GLY A 1 85 ? 2.807 11.786 -12.383 1.00 89.56 85 GLY A CA 1
ATOM 640 C C . GLY A 1 85 ? 2.536 11.380 -10.944 1.00 89.56 85 GLY A C 1
ATOM 641 O O . GLY A 1 85 ? 3.033 10.360 -10.468 1.00 89.56 85 GLY A O 1
ATOM 642 N N . ASP A 1 86 ? 1.704 12.182 -10.288 1.00 89.44 86 ASP A N 1
ATOM 643 C CA . ASP A 1 86 ? 1.246 11.954 -8.922 1.00 89.44 86 ASP A CA 1
ATOM 644 C C . ASP A 1 86 ? -0.176 11.382 -8.941 1.00 89.44 86 ASP A C 1
ATOM 646 O O . ASP A 1 86 ? -1.050 11.852 -9.676 1.00 89.44 86 ASP A O 1
ATOM 650 N N . GLY A 1 87 ? -0.423 10.389 -8.097 1.00 87.69 87 GLY A N 1
ATOM 651 C CA . GLY A 1 87 ? -1.727 9.789 -7.872 1.00 87.69 87 GLY A CA 1
ATOM 652 C C . GLY A 1 87 ? -2.251 9.002 -9.067 1.00 87.69 87 GLY A C 1
ATOM 653 O O . GLY A 1 87 ? -3.468 8.926 -9.242 1.00 87.69 87 GLY A O 1
ATOM 654 N N . LEU A 1 88 ? -1.370 8.429 -9.893 1.00 91.50 88 LEU A N 1
ATOM 655 C CA . LEU A 1 88 ? -1.786 7.628 -11.039 1.00 91.50 88 LEU A CA 1
ATOM 656 C C . LEU A 1 88 ? -2.503 6.369 -10.557 1.00 91.50 88 LEU A C 1
ATOM 658 O O . LEU A 1 88 ? -2.040 5.653 -9.671 1.00 91.50 88 LEU A O 1
ATOM 662 N N . CYS A 1 89 ? -3.655 6.105 -11.146 1.00 90.81 89 CYS A N 1
ATOM 663 C CA . CYS A 1 89 ? -4.484 4.955 -10.875 1.00 90.81 89 CYS A CA 1
ATOM 664 C C . CYS A 1 89 ? -3.783 3.657 -11.254 1.00 90.81 89 CYS A C 1
ATOM 666 O O . CYS A 1 89 ? -3.295 3.516 -12.376 1.00 90.81 89 CYS A O 1
ATOM 668 N N . MET A 1 90 ? -3.806 2.682 -10.346 1.00 89.94 90 MET A N 1
ATOM 669 C CA . MET A 1 90 ? -3.227 1.367 -10.588 1.00 89.94 90 MET A CA 1
ATOM 670 C C . MET A 1 90 ? -4.268 0.264 -10.314 1.00 89.94 90 MET A C 1
ATOM 672 O O . MET A 1 90 ? -4.257 -0.329 -9.225 1.00 89.94 90 MET A O 1
ATOM 676 N N . PRO A 1 91 ? -5.168 -0.034 -11.274 1.00 86.12 91 PRO A N 1
ATOM 677 C CA . PRO A 1 91 ? -6.243 -1.012 -11.093 1.00 86.12 91 PRO A CA 1
ATOM 678 C C . PRO A 1 91 ? -5.715 -2.416 -10.790 1.00 86.12 91 PRO A C 1
ATOM 680 O O . PRO A 1 91 ? -4.568 -2.747 -11.095 1.00 86.12 91 PRO A O 1
ATOM 683 N N . ALA A 1 92 ? -6.530 -3.266 -10.162 1.00 80.12 92 ALA A N 1
ATOM 684 C CA . ALA A 1 92 ? -6.167 -4.667 -9.955 1.00 80.12 92 ALA A CA 1
ATOM 685 C C . ALA A 1 92 ? -6.006 -5.393 -11.302 1.00 80.12 92 ALA A C 1
ATOM 687 O O . ALA A 1 92 ? -6.861 -5.271 -12.172 1.00 80.12 92 ALA A O 1
ATOM 688 N N . GLY A 1 93 ? -4.936 -6.181 -11.446 1.00 76.25 93 GLY A N 1
ATOM 689 C CA . GLY A 1 93 ? -4.695 -6.970 -12.658 1.00 76.25 93 GLY A CA 1
ATOM 690 C C . GLY A 1 93 ? -4.157 -6.182 -13.852 1.00 76.25 93 GLY A C 1
ATOM 691 O O . GLY A 1 93 ? -4.324 -6.644 -14.972 1.00 76.25 93 GLY A O 1
ATOM 692 N N . ILE A 1 94 ? -3.533 -5.018 -13.634 1.00 79.88 94 ILE A N 1
ATOM 693 C CA . ILE A 1 94 ? -2.720 -4.409 -14.690 1.00 79.88 94 ILE A CA 1
ATOM 694 C C . ILE A 1 94 ? -1.538 -5.313 -15.037 1.00 79.88 94 ILE A C 1
ATOM 696 O O . ILE A 1 94 ? -0.815 -5.767 -14.146 1.00 79.88 94 ILE A O 1
ATOM 700 N N . ASP A 1 95 ? -1.349 -5.529 -16.332 1.00 75.12 95 ASP A N 1
ATOM 701 C CA . ASP A 1 95 ? -0.220 -6.282 -16.871 1.00 75.12 95 ASP A CA 1
ATOM 702 C C . ASP A 1 95 ? 0.794 -5.352 -17.559 1.00 75.12 95 ASP A C 1
ATOM 704 O O . ASP A 1 95 ? 1.968 -5.700 -17.643 1.00 75.12 95 ASP A O 1
ATOM 708 N N . GLU A 1 96 ? 0.373 -4.151 -17.979 1.00 79.75 96 GLU A N 1
ATOM 709 C CA . GLU A 1 96 ? 1.208 -3.180 -18.693 1.00 79.75 96 GLU A CA 1
ATOM 710 C C . GLU A 1 96 ? 1.218 -1.804 -18.000 1.00 79.75 96 GLU A C 1
ATOM 712 O O . GLU A 1 96 ? 0.225 -1.353 -17.424 1.00 79.75 96 GLU A O 1
ATOM 717 N N . ILE A 1 97 ? 2.345 -1.086 -18.081 1.00 82.62 97 ILE A N 1
ATOM 718 C CA . ILE A 1 97 ? 2.474 0.287 -17.539 1.00 82.62 97 ILE A CA 1
ATOM 719 C C . ILE A 1 97 ? 1.629 1.332 -18.288 1.00 82.62 97 ILE A C 1
ATOM 721 O O . ILE A 1 97 ? 1.392 2.420 -17.764 1.00 82.62 97 ILE A O 1
ATOM 725 N N . SER A 1 98 ? 1.200 1.017 -19.511 1.00 79.00 98 SER A N 1
ATOM 726 C CA . SER A 1 98 ? 0.345 1.844 -20.374 1.00 79.00 98 SER A CA 1
ATOM 727 C C . SER A 1 98 ? -1.082 1.984 -19.833 1.00 79.00 98 SER A C 1
ATOM 729 O O . SER A 1 98 ? -1.758 2.962 -20.153 1.00 79.00 98 SER A O 1
ATOM 731 N N . ASP A 1 99 ? -1.512 1.049 -18.982 1.00 80.38 99 ASP A N 1
ATOM 732 C CA . ASP A 1 99 ? -2.836 1.034 -18.356 1.00 80.38 99 ASP A CA 1
ATOM 733 C C . ASP A 1 99 ? -2.929 1.944 -17.120 1.00 80.38 99 ASP A C 1
ATOM 735 O O . ASP A 1 99 ? -4.008 2.114 -16.544 1.00 80.38 99 ASP A O 1
ATOM 739 N N . LEU A 1 100 ? -1.812 2.554 -16.700 1.00 84.56 100 LEU A N 1
ATOM 740 C CA . LEU A 1 100 ? -1.823 3.579 -15.660 1.00 84.56 100 LEU A CA 1
ATOM 741 C C . LEU A 1 100 ? -2.633 4.782 -16.150 1.00 84.56 100 LEU A C 1
ATOM 743 O O . LEU A 1 100 ? -2.306 5.416 -17.154 1.00 84.56 100 LEU A O 1
ATOM 747 N N . SER A 1 101 ? -3.694 5.117 -15.422 1.00 79.31 101 SER A N 1
ATOM 748 C CA . SER A 1 101 ? -4.613 6.191 -15.799 1.00 79.31 101 SER A CA 1
ATOM 749 C C . SER A 1 101 ? -4.636 7.291 -14.742 1.00 79.31 101 SER A C 1
ATOM 751 O O . SER A 1 101 ? -4.272 7.081 -13.594 1.00 79.31 101 SER A O 1
ATOM 753 N N . SER A 1 102 ? -5.099 8.486 -15.094 1.00 73.44 102 SER A N 1
ATOM 754 C CA . SER A 1 102 ? -5.403 9.529 -14.105 1.00 73.44 102 SER A CA 1
ATOM 755 C C . SER A 1 102 ? -6.853 9.454 -13.603 1.00 73.44 102 SER A C 1
ATOM 757 O O . SER A 1 102 ? -7.328 10.402 -12.980 1.00 73.44 102 SER A O 1
ATOM 759 N N . SER A 1 103 ? -7.595 8.394 -13.952 1.00 75.75 103 SER A N 1
ATOM 760 C CA . SER A 1 103 ? -9.012 8.238 -13.611 1.00 75.75 103 SER A CA 1
ATOM 761 C C . SER A 1 103 ? -9.143 7.592 -12.229 1.00 75.75 103 SER A C 1
ATOM 763 O O . SER A 1 103 ? -8.782 6.427 -12.082 1.00 75.75 103 SER A O 1
ATOM 765 N N . PRO A 1 104 ? -9.653 8.301 -11.208 1.00 64.31 104 PRO A N 1
ATOM 766 C CA . PRO A 1 104 ? -9.714 7.781 -9.842 1.00 64.31 104 PRO A CA 1
ATOM 767 C C . PRO A 1 104 ? -10.754 6.666 -9.643 1.00 64.31 104 PRO A C 1
ATOM 769 O O . PRO A 1 104 ? -10.651 5.911 -8.676 1.00 64.31 104 PRO A O 1
ATOM 772 N N . ASP A 1 105 ? -11.744 6.549 -10.533 1.00 67.56 105 ASP A N 1
ATOM 773 C CA . ASP A 1 105 ? -12.866 5.614 -10.370 1.00 67.56 105 ASP A CA 1
ATOM 774 C C . ASP A 1 105 ? -12.478 4.150 -10.653 1.00 67.56 105 ASP A C 1
ATOM 776 O O . ASP A 1 105 ? -13.125 3.233 -10.148 1.00 67.56 105 ASP A O 1
ATOM 780 N N . ASP A 1 106 ? -11.386 3.915 -11.389 1.00 72.94 106 ASP A N 1
ATOM 781 C CA . ASP A 1 106 ? -10.936 2.569 -11.774 1.00 72.94 106 ASP A CA 1
ATOM 782 C C . ASP A 1 106 ? -9.982 1.932 -10.742 1.00 72.94 106 ASP A C 1
ATOM 784 O O . ASP A 1 106 ? -9.624 0.760 -10.847 1.00 72.94 106 ASP A O 1
ATOM 788 N N . CYS A 1 107 ? -9.567 2.677 -9.712 1.00 84.94 107 CYS A N 1
ATOM 789 C CA . CYS A 1 107 ? -8.508 2.255 -8.781 1.00 84.94 107 CYS A CA 1
ATOM 790 C C . CYS A 1 107 ? -9.034 1.527 -7.545 1.00 84.94 107 CYS A C 1
ATOM 792 O O . CYS A 1 107 ? -8.260 1.211 -6.634 1.00 84.94 107 CYS A O 1
ATOM 794 N N . ILE A 1 108 ? -10.350 1.325 -7.477 1.00 89.56 108 ILE A N 1
ATOM 795 C CA . ILE A 1 108 ? -11.012 0.724 -6.330 1.00 89.56 108 ILE A CA 1
ATOM 796 C C . ILE A 1 108 ? -10.908 -0.795 -6.430 1.00 89.56 108 ILE A C 1
ATOM 798 O O . ILE A 1 108 ? -11.442 -1.433 -7.334 1.00 89.56 108 ILE A O 1
ATOM 802 N N . ILE A 1 109 ? -10.231 -1.375 -5.449 1.00 90.94 109 ILE A N 1
ATOM 803 C CA . ILE A 1 109 ? -10.075 -2.809 -5.265 1.00 90.94 109 ILE A CA 1
ATOM 804 C C . IL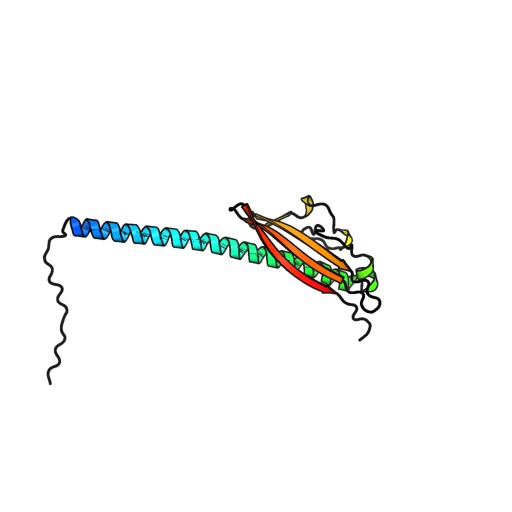E A 1 109 ? -10.877 -3.187 -4.023 1.00 90.94 109 ILE A C 1
ATOM 806 O O . ILE A 1 109 ? -10.496 -2.852 -2.900 1.00 90.94 109 ILE A O 1
ATOM 810 N N . THR A 1 110 ? -12.002 -3.870 -4.212 1.00 92.12 110 THR A N 1
ATOM 811 C CA . THR A 1 110 ? -12.849 -4.304 -3.096 1.00 92.12 110 THR A CA 1
ATOM 812 C C . THR A 1 110 ? -12.375 -5.653 -2.564 1.00 92.12 110 THR A C 1
ATOM 814 O O . THR A 1 110 ? -12.530 -6.681 -3.217 1.00 92.12 110 THR A O 1
ATOM 817 N N . GLU A 1 111 ? -11.860 -5.667 -1.336 1.00 90.38 111 GLU A N 1
ATOM 818 C CA . GLU A 1 111 ? -11.398 -6.871 -0.644 1.00 90.38 111 GLU A CA 1
ATOM 819 C C . GLU A 1 111 ? -11.952 -6.921 0.780 1.00 90.38 111 GLU A C 1
ATOM 821 O O . GLU A 1 111 ? -12.004 -5.924 1.495 1.00 90.38 111 GLU A O 1
ATOM 826 N N . ALA A 1 112 ? -12.395 -8.100 1.223 1.00 89.25 112 ALA A N 1
ATOM 827 C CA . ALA A 1 112 ? -12.982 -8.291 2.556 1.00 89.25 112 ALA A CA 1
ATOM 828 C C . ALA A 1 112 ? -14.125 -7.301 2.921 1.00 89.25 112 ALA A C 1
ATOM 830 O O . ALA A 1 112 ? -14.289 -6.956 4.094 1.00 89.25 112 ALA A O 1
ATOM 831 N N . ASN A 1 113 ? -14.950 -6.903 1.939 1.00 89.06 113 ASN A N 1
ATOM 832 C CA . ASN A 1 113 ? -16.005 -5.878 2.056 1.00 89.06 113 ASN A CA 1
ATOM 833 C C . ASN A 1 113 ? -15.482 -4.478 2.435 1.00 89.06 113 ASN A C 1
ATOM 835 O O . ASN A 1 113 ? -16.152 -3.736 3.159 1.00 89.06 113 ASN A O 1
ATOM 839 N N . MET A 1 114 ? -14.275 -4.141 1.988 1.00 90.88 114 MET A N 1
ATOM 840 C CA . MET A 1 114 ? -13.664 -2.827 2.126 1.00 90.88 114 MET A CA 1
ATOM 841 C C . MET A 1 114 ? -13.062 -2.410 0.790 1.00 90.88 114 MET A C 1
ATOM 843 O O . MET A 1 114 ? -12.456 -3.228 0.101 1.00 90.88 114 MET A O 1
ATOM 847 N N . ASP A 1 115 ? -13.226 -1.139 0.455 1.00 93.12 115 ASP A N 1
ATOM 848 C CA . ASP A 1 115 ? -12.684 -0.560 -0.763 1.00 93.12 115 ASP A CA 1
ATOM 849 C C . ASP A 1 115 ? -11.285 -0.008 -0.487 1.00 93.12 115 ASP A C 1
ATOM 851 O O . ASP A 1 115 ? -11.084 0.803 0.424 1.00 93.12 115 ASP A O 1
ATOM 855 N N . PHE A 1 116 ? -10.318 -0.477 -1.271 1.00 94.50 116 PHE A N 1
ATOM 856 C CA . PHE A 1 116 ? -8.938 -0.014 -1.257 1.00 94.50 116 PHE A CA 1
ATOM 857 C C . PHE A 1 116 ? -8.662 0.754 -2.544 1.00 94.50 116 PHE A C 1
ATOM 859 O O . PHE A 1 116 ? -8.835 0.213 -3.629 1.00 94.50 116 PHE A O 1
ATOM 866 N N . ASN A 1 117 ? -8.200 1.993 -2.435 1.00 93.50 117 ASN A N 1
ATOM 867 C CA . ASN A 1 117 ? -7.718 2.765 -3.570 1.00 93.50 117 ASN A CA 1
ATOM 868 C C . ASN A 1 117 ? -6.202 2.582 -3.689 1.00 93.50 117 ASN A C 1
ATOM 870 O O . ASN A 1 117 ? -5.473 2.928 -2.755 1.00 93.50 117 ASN A O 1
ATOM 874 N N . ARG A 1 118 ? -5.742 2.032 -4.816 1.00 92.81 118 ARG A N 1
ATOM 875 C CA . ARG A 1 118 ? -4.317 1.872 -5.122 1.00 92.81 118 ARG A CA 1
ATOM 876 C C . ARG A 1 118 ? -3.871 2.885 -6.173 1.00 92.81 118 ARG A C 1
ATOM 878 O O . ARG A 1 118 ? -4.314 2.829 -7.319 1.00 92.81 118 ARG A O 1
ATOM 885 N N . SER A 1 119 ? -2.926 3.735 -5.793 1.00 92.88 119 SER A N 1
ATOM 886 C CA . SER A 1 119 ? -2.288 4.710 -6.671 1.00 92.88 119 SER A CA 1
ATOM 887 C C . SER A 1 119 ? -0.772 4.548 -6.689 1.00 92.88 119 SER A C 1
ATOM 889 O O . SER A 1 119 ? -0.183 3.952 -5.784 1.00 92.88 119 SER A O 1
ATOM 891 N N . VAL A 1 120 ? -0.137 5.090 -7.720 1.00 94.12 120 VAL A N 1
ATOM 892 C CA . VAL A 1 120 ? 1.312 5.174 -7.854 1.00 94.12 120 VAL A CA 1
ATOM 893 C C . VAL A 1 120 ? 1.727 6.612 -8.153 1.00 94.12 120 VAL A C 1
ATOM 895 O O . VAL A 1 120 ? 1.152 7.269 -9.017 1.00 94.12 120 VAL A O 1
ATOM 898 N N . ASP A 1 121 ? 2.743 7.075 -7.438 1.00 94.31 121 ASP A N 1
ATOM 899 C CA . ASP A 1 121 ? 3.454 8.315 -7.715 1.00 94.31 121 ASP A CA 1
ATOM 900 C C . ASP A 1 121 ? 4.768 7.942 -8.398 1.00 94.31 121 ASP A C 1
ATOM 902 O O . ASP A 1 121 ? 5.551 7.146 -7.870 1.00 94.31 121 ASP A O 1
ATOM 906 N N . ILE A 1 122 ? 4.996 8.468 -9.596 1.00 94.31 122 ILE A N 1
ATOM 907 C CA . ILE A 1 122 ? 6.182 8.178 -10.399 1.00 94.31 122 ILE A CA 1
ATOM 908 C C . ILE A 1 122 ? 6.925 9.483 -10.603 1.00 94.31 122 ILE A C 1
ATOM 910 O O . ILE A 1 122 ? 6.371 10.433 -11.147 1.00 94.31 122 ILE A O 1
ATOM 914 N N . THR A 1 123 ? 8.193 9.502 -10.205 1.00 94.00 123 THR A N 1
ATOM 915 C CA . THR A 1 123 ? 9.105 10.632 -10.388 1.00 94.00 123 THR A CA 1
ATOM 916 C C . THR A 1 123 ? 10.322 10.174 -11.176 1.00 94.00 123 THR A C 1
ATOM 918 O O . THR A 1 123 ? 10.963 9.179 -10.815 1.00 94.00 123 THR A O 1
ATOM 921 N N . LYS A 1 124 ? 10.671 10.908 -12.235 1.00 91.56 124 LYS A N 1
ATOM 922 C CA . LYS A 1 124 ? 11.876 10.648 -13.030 1.00 91.56 124 LYS A CA 1
ATOM 923 C C . LYS A 1 124 ? 12.967 11.634 -12.639 1.00 91.56 124 LYS A C 1
ATOM 925 O O . LYS A 1 124 ? 12.827 12.842 -12.819 1.00 91.56 124 LYS A O 1
ATOM 930 N N . ASP A 1 125 ? 14.093 11.132 -12.148 1.00 86.12 125 ASP A N 1
ATOM 931 C CA . ASP A 1 125 ? 15.281 11.961 -11.990 1.00 86.12 125 ASP A CA 1
ATOM 932 C C . ASP A 1 125 ? 15.979 12.085 -13.348 1.00 86.12 125 ASP A C 1
ATOM 934 O O . ASP A 1 125 ? 16.545 11.127 -13.864 1.00 86.12 125 ASP A O 1
ATOM 938 N N . SER A 1 126 ? 15.922 13.276 -13.946 1.00 71.00 126 SER A N 1
ATOM 939 C CA . SER A 1 126 ? 16.563 13.581 -15.235 1.00 71.00 126 SER A CA 1
ATOM 940 C C . SER A 1 126 ? 17.994 14.114 -15.067 1.00 71.00 126 SER A C 1
ATOM 942 O O . SER A 1 126 ? 18.467 14.935 -15.860 1.00 71.00 126 SER A O 1
ATOM 944 N N . GLY A 1 127 ? 18.688 13.698 -14.008 1.00 71.12 127 GLY A N 1
ATOM 945 C CA . GLY A 1 127 ? 20.064 14.085 -13.739 1.00 71.12 127 GLY A CA 1
ATOM 946 C C . GLY A 1 127 ? 21.022 13.699 -14.873 1.00 71.12 127 GLY A C 1
ATOM 947 O O . GLY A 1 127 ? 20.937 12.629 -15.469 1.00 71.12 127 GLY A O 1
ATOM 948 N N . ILE A 1 128 ? 22.020 14.553 -15.137 1.00 61.81 128 ILE A N 1
ATOM 949 C CA . ILE A 1 128 ? 23.070 14.302 -16.151 1.00 61.81 128 ILE A CA 1
ATOM 950 C C . ILE A 1 128 ? 23.884 13.028 -15.827 1.00 61.81 128 ILE A C 1
ATOM 952 O O . ILE A 1 128 ? 24.499 12.443 -16.715 1.00 61.81 128 ILE A O 1
ATOM 956 N N . LEU A 1 129 ? 23.896 12.603 -14.557 1.00 65.31 129 LEU A N 1
ATOM 957 C CA . LEU A 1 129 ? 24.682 11.470 -14.056 1.00 65.31 129 LEU A CA 1
ATOM 958 C C . LEU A 1 129 ? 23.837 10.238 -13.684 1.00 65.31 129 LEU A C 1
ATOM 960 O O . LEU A 1 129 ? 24.395 9.147 -13.592 1.00 65.31 129 LEU A O 1
ATOM 964 N N . THR A 1 130 ? 22.528 10.394 -13.465 1.00 71.44 130 THR A N 1
ATOM 965 C CA . THR A 1 130 ? 21.613 9.331 -13.015 1.00 71.44 130 THR A CA 1
ATOM 966 C C . THR A 1 130 ? 20.228 9.554 -13.615 1.00 71.44 130 THR A C 1
ATOM 968 O O . THR A 1 130 ? 19.674 10.636 -13.462 1.00 71.44 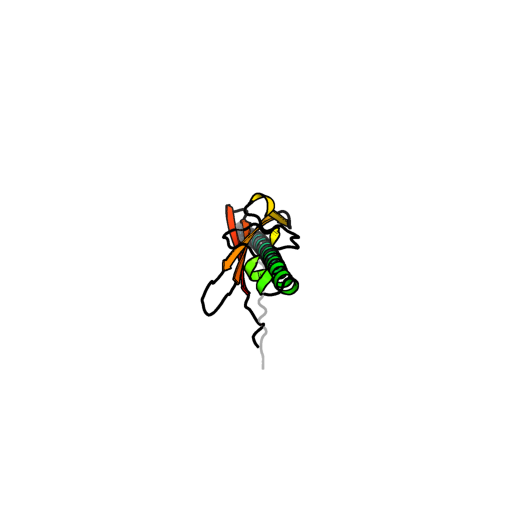130 THR A O 1
ATOM 971 N N . GLN A 1 131 ? 19.685 8.533 -14.285 1.00 84.62 131 GLN A N 1
ATOM 972 C CA . GLN A 1 131 ? 18.342 8.548 -14.885 1.00 84.62 131 GLN A CA 1
ATOM 973 C C . GLN A 1 131 ? 17.357 7.712 -14.058 1.00 84.62 131 GLN A C 1
ATOM 975 O O . GLN A 1 131 ? 16.702 6.819 -14.574 1.00 84.62 131 GLN A O 1
ATOM 980 N N . ASP A 1 132 ? 17.321 7.901 -12.745 1.00 90.81 132 ASP A N 1
ATOM 981 C CA . ASP A 1 132 ? 16.587 6.993 -11.862 1.00 90.81 132 ASP A CA 1
ATOM 982 C C . ASP A 1 132 ? 15.066 7.214 -11.954 1.00 90.81 132 ASP A C 1
ATOM 984 O O . ASP A 1 132 ? 14.589 8.340 -12.084 1.00 90.81 132 ASP A O 1
ATOM 988 N N . VAL A 1 133 ? 14.287 6.138 -11.823 1.00 92.62 133 VAL A N 1
ATOM 989 C CA . VAL A 1 133 ? 12.821 6.217 -11.713 1.00 92.62 133 VAL A CA 1
ATOM 990 C C . VAL A 1 133 ? 12.429 5.838 -10.295 1.00 92.62 133 VAL A C 1
ATOM 992 O O . VAL A 1 133 ? 12.675 4.712 -9.861 1.00 92.62 133 VAL A O 1
ATOM 995 N N . THR A 1 134 ? 11.818 6.764 -9.566 1.00 94.75 134 THR A N 1
ATOM 996 C CA . THR A 1 134 ? 11.250 6.498 -8.242 1.00 94.75 134 THR A CA 1
ATOM 997 C C . THR A 1 134 ? 9.764 6.230 -8.395 1.00 94.75 134 THR A C 1
ATOM 999 O O . THR A 1 134 ? 9.054 7.059 -8.952 1.00 94.75 134 THR A O 1
ATOM 1002 N N . ALA A 1 135 ? 9.304 5.084 -7.901 1.00 95.12 135 ALA A N 1
ATOM 1003 C CA . ALA A 1 135 ? 7.889 4.753 -7.818 1.00 95.12 135 ALA A CA 1
ATOM 1004 C C . ALA A 1 135 ? 7.486 4.597 -6.350 1.00 95.12 135 ALA A C 1
ATOM 1006 O O . ALA A 1 135 ? 8.113 3.835 -5.608 1.00 95.12 135 ALA A O 1
ATOM 1007 N N . GLU A 1 136 ? 6.435 5.291 -5.933 1.00 96.69 136 GLU A N 1
ATOM 1008 C CA . GLU A 1 136 ? 5.792 5.130 -4.633 1.00 96.69 136 GLU A CA 1
ATOM 1009 C C . GLU A 1 136 ? 4.363 4.647 -4.840 1.00 96.69 136 GLU A C 1
ATOM 1011 O O . GLU A 1 136 ? 3.523 5.356 -5.376 1.00 96.69 136 GLU A O 1
ATOM 1016 N N . ILE A 1 137 ? 4.074 3.427 -4.404 1.00 95.19 137 ILE A N 1
ATOM 1017 C CA . ILE A 1 137 ? 2.725 2.875 -4.458 1.00 95.19 137 ILE A CA 1
ATOM 1018 C C . ILE A 1 137 ? 2.052 3.127 -3.123 1.00 95.19 137 ILE A C 1
ATOM 1020 O O . ILE A 1 137 ? 2.530 2.668 -2.082 1.00 95.19 137 ILE A O 1
ATOM 1024 N N . THR A 1 138 ? 0.918 3.813 -3.175 1.00 95.75 138 THR A N 1
ATOM 1025 C CA . THR A 1 138 ? 0.073 4.102 -2.024 1.00 95.75 138 THR A CA 1
ATOM 1026 C C . THR A 1 138 ? -1.217 3.303 -2.139 1.00 95.75 138 THR A C 1
ATOM 1028 O O . THR A 1 138 ? -1.933 3.384 -3.132 1.00 95.75 138 THR A O 1
ATOM 1031 N N . VAL A 1 139 ? -1.537 2.528 -1.104 1.00 95.69 139 VAL A N 1
ATOM 1032 C CA . VAL A 1 139 ? -2.848 1.885 -0.961 1.00 95.69 139 VAL A CA 1
ATOM 1033 C C . VAL A 1 139 ? -3.560 2.511 0.220 1.00 95.69 139 VAL A C 1
ATOM 1035 O O . VAL A 1 139 ? -3.070 2.429 1.348 1.00 95.69 139 VAL A O 1
ATOM 1038 N N . SER A 1 140 ? -4.718 3.114 -0.034 1.00 94.75 140 SER A N 1
ATOM 1039 C CA . SER A 1 140 ? -5.522 3.799 0.973 1.00 94.75 140 SER A CA 1
ATOM 1040 C C . SER A 1 140 ? -6.908 3.179 1.131 1.00 94.75 140 SER A C 1
ATOM 1042 O O . SER A 1 140 ? -7.472 2.639 0.186 1.00 94.75 140 SER A O 1
ATOM 1044 N N . TRP A 1 141 ? -7.455 3.230 2.343 1.00 94.69 141 TRP A N 1
ATOM 1045 C CA . TRP A 1 141 ? -8.821 2.792 2.640 1.00 94.69 141 TRP A CA 1
ATOM 1046 C C . TRP A 1 141 ? -9.436 3.650 3.740 1.00 94.69 141 TRP A C 1
ATOM 1048 O O . TRP A 1 141 ? -8.740 4.197 4.605 1.00 94.69 141 TRP A O 1
ATOM 1058 N N . GLU A 1 142 ? -10.762 3.744 3.743 1.00 91.88 142 GLU A N 1
ATOM 1059 C CA . GLU A 1 142 ? -11.495 4.475 4.768 1.00 91.88 142 GLU A CA 1
ATOM 1060 C C . GLU A 1 142 ? -11.853 3.559 5.947 1.00 91.88 142 GLU A C 1
ATOM 1062 O O . GLU A 1 142 ? -12.461 2.493 5.808 1.00 91.88 142 GLU A O 1
ATOM 1067 N N . A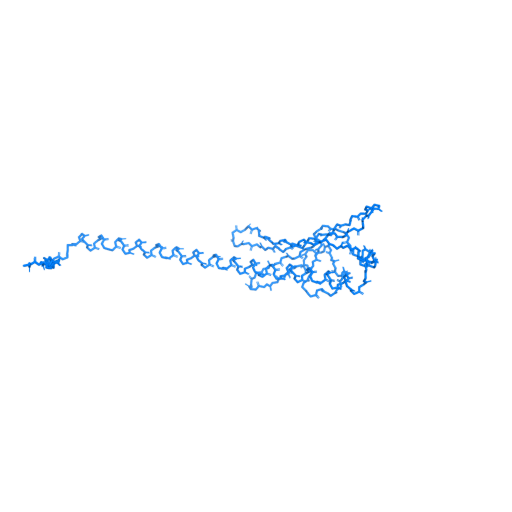RG A 1 143 ? -11.492 3.973 7.164 1.00 85.31 143 ARG A N 1
ATOM 1068 C CA . ARG A 1 143 ? -11.954 3.300 8.383 1.00 85.31 143 ARG A CA 1
ATOM 1069 C C . ARG A 1 143 ? -13.409 3.658 8.657 1.00 85.31 143 ARG A C 1
ATOM 1071 O O . ARG A 1 143 ? -13.835 4.781 8.427 1.00 85.31 143 ARG A O 1
ATOM 1078 N N . LYS A 1 144 ? -14.113 2.794 9.398 1.00 78.38 144 LYS A N 1
ATOM 1079 C CA . LYS A 1 144 ? -15.461 3.078 9.947 1.00 78.38 144 LYS A CA 1
ATOM 1080 C C . LYS A 1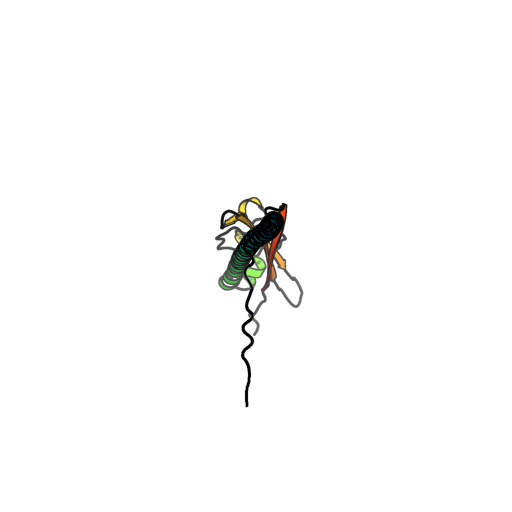 144 ? -15.570 4.366 10.787 1.00 78.38 144 LYS A C 1
ATOM 1082 O O . LYS A 1 144 ? -16.672 4.772 11.128 1.00 78.38 144 LYS A O 1
ATOM 1087 N N . SER A 1 145 ? -14.447 4.968 11.185 1.00 79.88 145 SER A N 1
ATOM 1088 C CA . SER A 1 145 ? -14.394 6.254 11.889 1.00 79.88 145 SER A CA 1
ATOM 1089 C C . SER A 1 145 ? -14.347 7.479 10.964 1.00 79.88 145 SER A C 1
ATOM 1091 O O . SER A 1 145 ? -14.215 8.581 11.486 1.00 79.88 145 SER A O 1
ATOM 1093 N N . GLY A 1 146 ? -14.369 7.304 9.637 1.00 82.00 146 GLY A N 1
ATOM 1094 C CA . GLY A 1 146 ? -14.170 8.381 8.658 1.00 82.00 146 GLY A CA 1
ATOM 1095 C C . GLY A 1 146 ? -12.714 8.837 8.517 1.00 82.00 146 GLY A C 1
ATOM 1096 O O . GLY A 1 146 ? -12.447 9.935 8.045 1.00 82.00 146 GLY A O 1
ATOM 1097 N N . LEU A 1 147 ? -11.759 8.033 9.004 1.00 87.06 147 LEU A N 1
ATOM 1098 C CA . LEU A 1 147 ? -10.327 8.324 8.890 1.00 87.06 147 LEU A CA 1
ATOM 1099 C C . LEU A 1 147 ? -9.728 7.472 7.779 1.00 87.06 147 LEU A C 1
ATOM 1101 O O . LEU A 1 147 ? -9.854 6.245 7.823 1.00 87.06 147 LEU A O 1
ATOM 1105 N N . THR A 1 148 ? -9.011 8.104 6.860 1.00 90.12 148 THR A N 1
ATOM 1106 C CA . THR A 1 148 ? -8.231 7.401 5.842 1.00 90.12 148 THR A CA 1
ATOM 1107 C C . THR A 1 148 ? -6.990 6.780 6.468 1.00 90.12 148 THR A C 1
ATOM 1109 O O . THR A 1 148 ? -6.323 7.369 7.322 1.00 90.12 148 THR A O 1
ATOM 1112 N N . SER A 1 149 ? -6.708 5.549 6.076 1.00 94.00 149 SER A N 1
ATOM 1113 C CA . SER A 1 149 ? -5.474 4.839 6.397 1.00 94.00 149 SER A CA 1
ATOM 1114 C C . SER A 1 149 ? -4.748 4.522 5.118 1.00 94.00 149 SER A C 1
ATOM 1116 O O . SER A 1 149 ? -5.392 4.320 4.096 1.00 94.00 149 SER A O 1
ATOM 1118 N N . GLU A 1 150 ? -3.429 4.445 5.199 1.00 95.31 150 GLU A N 1
ATOM 1119 C CA . GLU A 1 150 ? -2.600 4.167 4.040 1.00 95.31 150 GLU A CA 1
ATOM 1120 C C . GLU A 1 150 ? -1.425 3.252 4.383 1.00 95.31 150 GLU A C 1
ATOM 1122 O O . GLU A 1 150 ? -0.978 3.161 5.536 1.00 95.31 150 GLU A O 1
ATOM 1127 N N . VAL A 1 151 ? -0.946 2.569 3.349 1.00 96.56 151 VAL A N 1
ATOM 1128 C CA . VAL A 1 151 ? 0.330 1.860 3.295 1.00 96.56 151 VAL A CA 1
ATOM 1129 C C . VAL A 1 151 ? 1.067 2.349 2.056 1.00 96.56 151 VAL A C 1
ATOM 1131 O O . VAL A 1 151 ? 0.466 2.453 0.989 1.00 96.56 151 VAL A O 1
ATOM 1134 N N . LYS A 1 152 ? 2.362 2.628 2.210 1.00 96.50 152 LYS A N 1
ATOM 1135 C CA . LYS A 1 152 ? 3.238 3.120 1.147 1.00 96.50 152 LYS A CA 1
ATOM 1136 C C . LYS A 1 152 ? 4.392 2.156 0.921 1.00 96.50 152 LYS A C 1
ATOM 1138 O O . LYS A 1 152 ? 5.000 1.687 1.886 1.00 96.50 152 LYS A O 1
ATOM 1143 N N . VAL A 1 153 ? 4.686 1.866 -0.341 1.00 96.56 153 VAL A N 1
ATOM 1144 C CA . VAL A 1 153 ? 5.836 1.062 -0.763 1.00 96.56 153 VAL A CA 1
ATOM 1145 C C . VAL A 1 153 ? 6.590 1.838 -1.828 1.00 96.56 153 VAL A C 1
ATOM 1147 O O . VAL A 1 153 ? 6.060 2.087 -2.905 1.00 96.56 153 VAL A O 1
ATOM 1150 N N . THR A 1 154 ? 7.836 2.187 -1.531 1.00 96.62 154 THR A N 1
ATOM 1151 C CA . THR A 1 154 ? 8.679 2.990 -2.419 1.00 96.62 154 THR A CA 1
ATOM 1152 C C . THR A 1 154 ? 9.820 2.141 -2.964 1.00 96.62 154 THR A C 1
ATOM 1154 O O . THR A 1 154 ? 10.480 1.418 -2.212 1.00 96.62 154 THR A O 1
ATOM 1157 N N . GLN A 1 155 ? 10.084 2.249 -4.263 1.00 95.38 155 GLN A N 1
ATOM 1158 C CA . GLN A 1 155 ? 11.222 1.619 -4.921 1.00 95.38 155 GLN A CA 1
ATOM 1159 C C . GLN A 1 155 ? 11.881 2.587 -5.901 1.00 95.38 155 GLN A C 1
ATOM 1161 O O . GLN A 1 155 ? 11.214 3.336 -6.608 1.00 95.38 155 GLN A O 1
ATOM 1166 N N . ILE A 1 156 ? 13.211 2.528 -5.959 1.00 94.12 156 ILE A N 1
ATOM 1167 C CA . ILE A 1 156 ? 14.009 3.244 -6.952 1.00 94.12 156 ILE A CA 1
ATOM 1168 C C . ILE A 1 156 ? 14.506 2.223 -7.971 1.00 94.12 156 ILE A C 1
ATOM 1170 O O . ILE A 1 156 ? 15.226 1.281 -7.621 1.00 94.12 156 ILE A O 1
ATOM 1174 N N . PHE A 1 157 ? 14.128 2.413 -9.227 1.00 92.94 157 PHE A N 1
ATOM 1175 C CA . PHE A 1 157 ? 14.640 1.666 -10.364 1.00 92.94 157 PHE A CA 1
ATOM 1176 C C . PHE A 1 157 ? 15.842 2.405 -10.955 1.00 92.94 157 PHE A C 1
ATOM 1178 O O . PHE A 1 157 ? 15.820 3.627 -11.092 1.00 92.94 157 PHE A O 1
ATOM 1185 N N . LYS A 1 158 ? 16.892 1.650 -11.295 1.00 90.31 158 LYS A N 1
ATOM 1186 C CA . LYS A 1 158 ? 18.143 2.165 -11.864 1.00 90.31 158 LYS A CA 1
ATOM 1187 C C . LYS A 1 158 ? 18.549 1.374 -13.108 1.00 90.31 158 LYS A C 1
ATOM 1189 O O . LYS A 1 158 ? 18.172 0.200 -13.269 1.00 90.31 158 LYS A O 1
ATOM 1194 N N . ASP A 1 159 ? 19.384 1.993 -13.940 1.00 86.44 159 ASP A N 1
ATOM 1195 C CA . ASP A 1 159 ? 20.114 1.273 -14.977 1.00 86.44 159 ASP A CA 1
ATOM 1196 C C . ASP A 1 159 ? 21.199 0.408 -14.332 1.00 86.44 159 ASP A C 1
ATOM 1198 O O . ASP A 1 159 ? 22.032 0.900 -13.571 1.00 86.44 159 ASP A O 1
ATOM 1202 N N . TYR A 1 160 ? 21.205 -0.882 -14.657 1.00 71.94 160 TYR A N 1
ATOM 1203 C CA . TYR A 1 160 ? 22.270 -1.799 -14.245 1.00 71.94 160 TYR A CA 1
ATOM 1204 C C . TYR A 1 160 ? 23.120 -2.265 -15.436 1.00 71.94 160 TYR A C 1
ATOM 1206 O O . TYR A 1 160 ? 23.972 -3.126 -15.254 1.00 71.94 160 TYR A O 1
ATOM 1214 N N . SER A 1 161 ? 22.925 -1.713 -16.642 1.00 63.06 161 SER A N 1
ATOM 1215 C CA . SER A 1 161 ? 23.634 -2.146 -17.857 1.00 63.06 161 SER A CA 1
ATOM 1216 C C . SER A 1 161 ? 25.133 -1.797 -17.898 1.00 63.06 161 SER A C 1
ATOM 1218 O O . SER A 1 161 ? 25.826 -2.233 -18.812 1.00 63.06 161 SER A O 1
ATOM 1220 N N . ASN A 1 162 ? 25.654 -1.080 -16.893 1.00 46.53 162 ASN A N 1
ATOM 1221 C CA . ASN A 1 162 ? 27.056 -0.649 -16.806 1.00 46.53 162 ASN A CA 1
ATOM 1222 C C . ASN A 1 162 ? 27.869 -1.298 -15.660 1.00 46.53 162 ASN A C 1
ATOM 1224 O O . ASN A 1 162 ? 28.828 -0.685 -15.193 1.00 46.53 162 ASN A O 1
ATOM 1228 N N . ASN A 1 163 ? 27.521 -2.510 -15.207 1.00 43.31 163 ASN A N 1
ATOM 1229 C CA . ASN A 1 163 ? 28.373 -3.312 -14.308 1.00 43.31 163 ASN A CA 1
ATOM 1230 C C . ASN A 1 163 ? 28.754 -4.659 -14.925 1.00 43.31 163 ASN A C 1
ATOM 1232 O O . ASN A 1 163 ? 27.829 -5.387 -15.348 1.00 43.31 163 ASN A O 1
#

Sequence (163 aa):
MKRTARLFAFSSKQGSTLIELLIATMIVGTIVTAVAIGVSSSVKNNSEARYREIATVLAQGGMEVLRTERGNLGWATFHNDITEGDGLCMPAGIDEISDLSSSPDDCIITEANMDFNRSVDITKDSGILTQDVTAEITVSWERKSGLTSEVKVTQIFKDYSNN

Secondary structure (DSSP, 8-state):
-----------------HHHHHHHHHHHHHHHHHHHHHHHHHHHHHHHHHHHHHHHHHHHHHHHHHHHHHHHH-HHHHHHHSPPEEEEE--TT--SGGG-BS-GGGGEEEETTEEEEEEEEEEE---SS---EEEEEEEEEE-TTS-EEEEEEEEEE---TT-

Foldseek 3Di:
DDDDDDDPPPDDPPDCDPVNVVVVVVVVVVVVVVVVVVVVVVVLVVVVVVVVVVQVVVQVVQVVLLVVQCVVLPPVRSLVVQDADPFFADAPPDNDSNPTHPDQVRQWDQDPNWTKGKGKHWDFDPDPVFGKIKIKIKIWTADPVRDIDIDIDIDIDGHPVPD